Protein AF-D3YXE4-F1 (afdb_monomer_lite)

Secondary structure (DSSP, 8-state):
--GGGTS-HHHHHHHHHHT-STT---HHHHHHHTSGGGS-HHHHHHHHHHH-TT--SS--

pLDDT: mean 81.7, std 6.47, range [51.91, 88.75]

InterPro domains:
  IPR002048 EF-hand domain [PS50222] (39-60)
  IPR008080 Parvalbumin [PTHR11653] (1-60)
  IPR011992 EF-hand domain pair [SSF47473] (3-60)

Sequence (60 aa):
MSITDILSADDIAAALQECQDPDTFEPQKFFQTSGLSKMSASQLKDIFQFIDNDQSGYLD

Radius of gyration: 11.76 Å; chains: 1; bounding box: 24×17×28 Å

Organism: Mus musculus (NCBI:txid10090)

Foldseek 3Di:
DDPCVVWPPVLQVQLCVQCVDPPRDDPVVSCVSRVVVVDDPVSVVVVVCVVPPVSPVDDD

Structure (mmCIF, N/CA/C/O backbone):
data_AF-D3YXE4-F1
#
_entry.id   AF-D3YXE4-F1
#
loop_
_atom_site.group_PDB
_atom_site.id
_atom_site.type_symbol
_atom_site.label_atom_id
_atom_site.label_alt_id
_atom_site.label_comp_id
_atom_site.label_asym_id
_atom_site.label_entity_id
_atom_site.label_seq_id
_atom_site.pdbx_PDB_ins_code
_atom_site.Cartn_x
_atom_site.Cartn_y
_atom_site.Cartn_z
_atom_site.occupancy
_atom_site.B_iso_or_equiv
_atom_site.auth_seq_id
_atom_site.auth_comp_id
_atom_site.auth_asym_id
_atom_site.auth_atom_id
_atom_site.pdbx_PDB_model_num
ATOM 1 N N . MET A 1 1 ? -7.961 -8.330 11.255 1.00 51.91 1 MET A N 1
ATOM 2 C CA . MET A 1 1 ? -8.595 -7.668 10.102 1.00 51.91 1 MET A CA 1
ATOM 3 C C . MET A 1 1 ? -7.682 -7.931 8.937 1.00 51.91 1 MET A C 1
ATOM 5 O O . MET A 1 1 ? -6.482 -7.719 9.081 1.00 51.91 1 MET A O 1
ATOM 9 N N . SER A 1 2 ? -8.208 -8.506 7.869 1.00 64.69 2 SER A N 1
ATOM 10 C CA . SER A 1 2 ? -7.410 -8.732 6.672 1.00 64.69 2 SER A CA 1
ATOM 11 C C . SER A 1 2 ? -7.370 -7.441 5.869 1.00 64.69 2 SER A C 1
ATOM 13 O O . SER A 1 2 ? -8.336 -6.683 5.858 1.00 64.69 2 SER A O 1
ATOM 15 N N . ILE A 1 3 ? -6.275 -7.202 5.150 1.00 68.00 3 ILE A N 1
ATOM 16 C CA . ILE A 1 3 ? -6.173 -6.080 4.203 1.00 68.00 3 ILE A CA 1
ATOM 17 C C . ILE A 1 3 ? -7.344 -6.087 3.201 1.00 68.00 3 ILE A C 1
ATOM 19 O O . ILE A 1 3 ? -7.813 -5.030 2.799 1.00 68.00 3 ILE A O 1
ATOM 23 N N . THR A 1 4 ? -7.875 -7.272 2.883 1.00 70.38 4 THR A N 1
ATOM 24 C CA . THR A 1 4 ? -9.031 -7.497 2.001 1.00 70.38 4 THR A CA 1
ATOM 25 C C . THR A 1 4 ? -10.382 -7.088 2.593 1.00 70.38 4 THR A C 1
ATOM 27 O O . THR A 1 4 ? -11.362 -7.025 1.860 1.00 70.38 4 THR A O 1
ATOM 30 N N . ASP A 1 5 ? -10.466 -6.838 3.905 1.00 71.31 5 ASP A N 1
ATOM 31 C CA . ASP A 1 5 ? -11.670 -6.265 4.531 1.00 71.31 5 ASP A CA 1
ATOM 32 C C . ASP A 1 5 ? -11.757 -4.751 4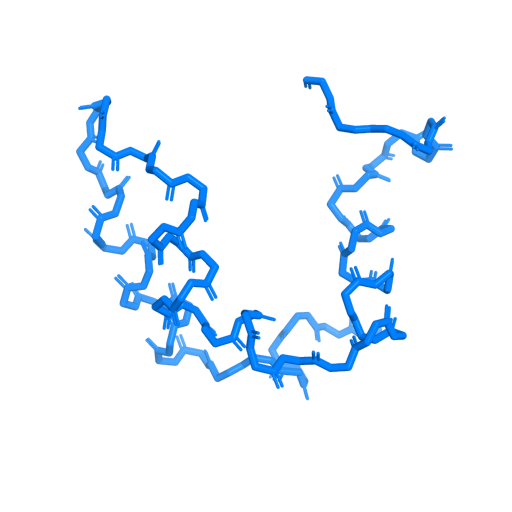.281 1.00 71.31 5 ASP A C 1
ATOM 34 O O . ASP A 1 5 ? -12.811 -4.141 4.461 1.00 71.31 5 ASP A O 1
ATOM 38 N N . ILE A 1 6 ? -10.628 -4.139 3.906 1.00 71.38 6 ILE A N 1
ATOM 39 C CA . ILE A 1 6 ? -10.471 -2.691 3.793 1.00 71.38 6 ILE A CA 1
ATOM 40 C C . ILE A 1 6 ? -10.216 -2.278 2.336 1.00 71.38 6 ILE A C 1
ATOM 42 O O . ILE A 1 6 ? -10.760 -1.275 1.880 1.00 71.38 6 ILE A O 1
ATOM 46 N N . LEU A 1 7 ? -9.413 -3.050 1.602 1.00 74.75 7 LEU A N 1
ATOM 47 C CA . LEU A 1 7 ? -9.074 -2.847 0.195 1.00 74.75 7 LEU A CA 1
ATOM 48 C C . LEU A 1 7 ? -9.733 -3.935 -0.658 1.00 74.75 7 LEU A C 1
ATOM 50 O O . LEU A 1 7 ? -9.750 -5.107 -0.274 1.00 74.75 7 LEU A O 1
ATOM 54 N N . SER A 1 8 ? -10.235 -3.568 -1.837 1.00 83.31 8 SER A N 1
ATOM 55 C CA . SER A 1 8 ? -10.781 -4.543 -2.783 1.00 83.31 8 SER A CA 1
ATOM 56 C C . SER A 1 8 ? -9.667 -5.459 -3.283 1.00 83.31 8 SER A C 1
ATOM 58 O O . SER A 1 8 ? -8.583 -4.993 -3.636 1.00 83.31 8 SER A O 1
ATOM 60 N N . ALA A 1 9 ? -9.941 -6.760 -3.388 1.00 83.56 9 ALA A N 1
ATOM 61 C CA . ALA A 1 9 ? -8.985 -7.708 -3.962 1.00 83.56 9 ALA A CA 1
ATOM 62 C C . ALA A 1 9 ? -8.564 -7.316 -5.393 1.00 83.56 9 ALA A C 1
ATOM 64 O O . ALA A 1 9 ? -7.400 -7.483 -5.749 1.00 83.56 9 ALA A O 1
ATOM 65 N N . ASP A 1 10 ? -9.484 -6.737 -6.171 1.00 86.19 10 ASP A N 1
ATOM 66 C CA . ASP A 1 10 ? -9.219 -6.247 -7.527 1.00 86.19 10 ASP A CA 1
ATOM 67 C C . ASP A 1 10 ? -8.242 -5.060 -7.542 1.00 86.19 10 ASP A C 1
ATOM 69 O O . ASP A 1 10 ? -7.310 -5.045 -8.343 1.00 86.19 10 ASP A O 1
ATOM 73 N N . ASP A 1 11 ? -8.403 -4.099 -6.626 1.00 85.94 11 ASP A N 1
ATOM 74 C CA . ASP A 1 11 ? -7.523 -2.926 -6.518 1.00 85.94 11 ASP A CA 1
ATOM 75 C C .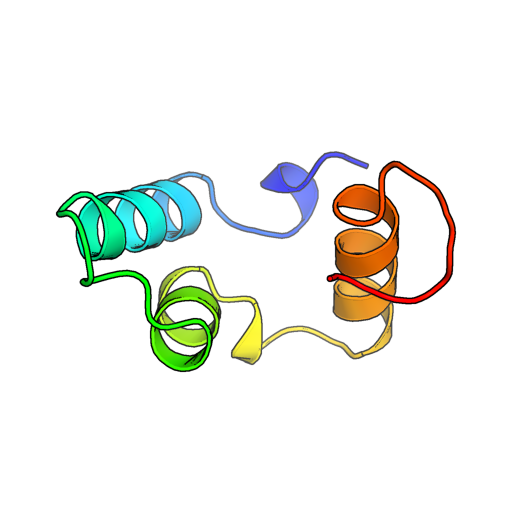 ASP A 1 11 ? -6.108 -3.338 -6.077 1.00 85.94 11 ASP A C 1
ATOM 77 O O . ASP A 1 11 ? -5.108 -2.842 -6.600 1.00 85.94 11 ASP A O 1
ATOM 81 N N . ILE A 1 12 ? -6.007 -4.302 -5.151 1.00 84.31 12 ILE A N 1
ATOM 82 C CA . ILE A 1 12 ? -4.724 -4.891 -4.739 1.00 84.31 12 ILE A CA 1
ATOM 83 C C . ILE A 1 12 ? -4.065 -5.604 -5.924 1.00 84.31 12 ILE A C 1
ATOM 85 O O . ILE A 1 12 ? -2.874 -5.416 -6.160 1.00 84.31 12 ILE A O 1
ATOM 89 N N . ALA A 1 13 ? -4.818 -6.415 -6.673 1.00 88.19 13 ALA A N 1
ATOM 90 C CA . ALA A 1 13 ? -4.292 -7.136 -7.829 1.00 88.19 13 ALA A CA 1
ATOM 91 C C . ALA A 1 13 ? -3.803 -6.174 -8.920 1.00 88.19 13 ALA A C 1
ATOM 93 O O . ALA A 1 13 ? -2.720 -6.377 -9.464 1.00 88.19 13 ALA A O 1
ATOM 94 N N . ALA A 1 14 ? -4.550 -5.100 -9.189 1.00 88.69 14 ALA A N 1
ATOM 95 C CA . ALA A 1 14 ? -4.144 -4.059 -10.127 1.00 88.69 14 ALA A CA 1
ATOM 96 C C . ALA A 1 14 ? -2.855 -3.361 -9.672 1.00 88.69 14 ALA A C 1
ATOM 98 O O . ALA A 1 14 ? -1.925 -3.227 -10.464 1.00 88.69 14 ALA A O 1
ATOM 99 N N . ALA A 1 15 ? -2.765 -2.985 -8.393 1.00 87.31 15 ALA A N 1
ATOM 100 C CA . ALA A 1 15 ? -1.577 -2.342 -7.841 1.00 87.31 15 ALA A CA 1
ATOM 101 C C . ALA A 1 15 ? -0.348 -3.266 -7.886 1.00 87.31 15 ALA A C 1
ATOM 103 O O . ALA A 1 15 ? 0.727 -2.823 -8.275 1.00 87.31 15 ALA A O 1
ATOM 104 N N . LEU A 1 16 ? -0.516 -4.553 -7.552 1.00 85.12 16 LEU A N 1
ATOM 105 C CA . LEU A 1 16 ? 0.539 -5.570 -7.644 1.00 85.12 16 LEU A CA 1
ATOM 106 C C . LEU A 1 16 ? 0.994 -5.814 -9.083 1.00 85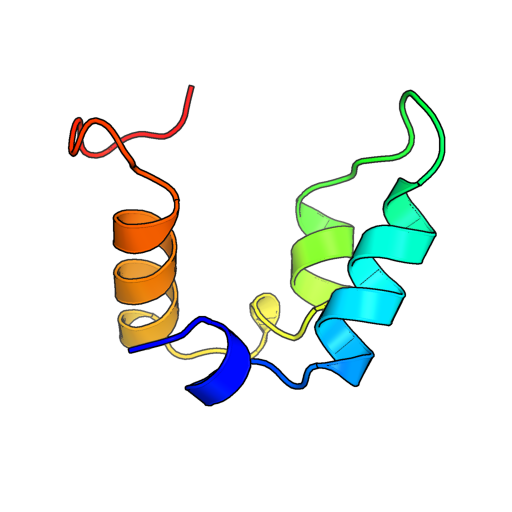.12 16 LEU A C 1
ATOM 108 O O . LEU A 1 16 ? 2.177 -6.039 -9.322 1.00 85.12 16 LEU A O 1
ATOM 112 N N . GLN A 1 17 ? 0.063 -5.781 -10.035 1.00 88.75 17 GLN A N 1
ATOM 113 C CA . GLN A 1 17 ? 0.376 -5.961 -11.445 1.00 88.75 17 GLN A CA 1
ATOM 114 C C . GLN A 1 17 ? 1.106 -4.747 -12.028 1.00 88.75 17 GLN A C 1
ATOM 116 O O . GLN A 1 17 ? 1.990 -4.904 -12.864 1.00 88.75 17 GLN A O 1
ATOM 121 N N . GLU A 1 18 ? 0.782 -3.544 -11.557 1.00 85.06 18 GLU A N 1
ATOM 122 C CA . GLU A 1 18 ? 1.444 -2.305 -11.969 1.00 85.06 18 GLU A CA 1
ATOM 123 C C . GLU A 1 18 ? 2.890 -2.208 -11.454 1.00 85.06 18 GLU A C 1
ATOM 125 O O . GLU A 1 18 ? 3.732 -1.606 -12.114 1.00 85.06 18 GLU A O 1
ATOM 130 N N . CYS A 1 19 ? 3.195 -2.847 -10.320 1.00 84.81 19 CYS A N 1
ATOM 131 C CA . CYS A 1 19 ? 4.547 -2.949 -9.768 1.00 84.81 19 CYS A CA 1
ATOM 132 C C . CYS A 1 19 ? 5.190 -4.338 -9.942 1.00 84.81 19 CYS A C 1
ATOM 134 O O . CYS A 1 19 ? 6.069 -4.715 -9.164 1.00 84.81 19 CYS A O 1
ATOM 136 N N . GLN A 1 20 ? 4.722 -5.132 -10.912 1.00 84.56 20 GLN A N 1
ATOM 137 C CA . GLN A 1 20 ? 5.211 -6.496 -11.137 1.00 84.56 20 GLN A CA 1
ATOM 138 C C . GLN A 1 20 ? 6.660 -6.522 -11.646 1.00 84.56 20 GLN A C 1
ATOM 140 O O . GLN A 1 20 ? 7.401 -7.468 -11.367 1.00 84.56 20 GLN A O 1
ATOM 145 N N . ASP A 1 21 ? 7.057 -5.500 -12.400 1.00 87.69 21 ASP A N 1
ATOM 146 C CA . ASP A 1 21 ? 8.385 -5.405 -12.990 1.00 87.69 21 ASP A CA 1
ATOM 147 C C . ASP A 1 21 ? 9.417 -4.862 -11.981 1.00 87.69 21 ASP A C 1
ATOM 149 O O . ASP A 1 21 ? 9.104 -3.986 -11.163 1.00 87.69 21 ASP A O 1
ATOM 153 N N . PRO A 1 22 ? 10.678 -5.325 -12.039 1.00 79.69 22 PRO A N 1
ATOM 154 C CA . PRO A 1 22 ? 11.749 -4.767 -11.218 1.00 79.69 22 PRO A CA 1
ATOM 155 C C . PRO A 1 22 ? 11.895 -3.256 -11.476 1.00 79.69 22 PRO A C 1
ATOM 157 O O . PRO A 1 22 ? 11.766 -2.804 -12.611 1.00 79.69 22 PRO A O 1
ATOM 160 N N . ASP A 1 23 ? 12.124 -2.481 -10.411 1.00 80.06 23 ASP A N 1
ATOM 161 C CA . ASP A 1 23 ? 12.211 -1.005 -10.408 1.00 80.06 23 ASP A CA 1
ATOM 162 C C . ASP A 1 23 ? 10.918 -0.235 -10.757 1.00 80.06 23 ASP A C 1
ATOM 164 O O . ASP A 1 23 ? 10.937 0.993 -10.835 1.00 80.06 23 ASP A O 1
ATOM 168 N N . THR A 1 24 ? 9.772 -0.909 -10.911 1.00 82.56 24 THR A N 1
ATOM 169 C CA . THR A 1 24 ? 8.481 -0.233 -11.180 1.00 82.56 24 THR A CA 1
ATOM 170 C C . THR A 1 24 ? 7.644 0.040 -9.934 1.00 82.56 24 THR A C 1
ATOM 172 O O . THR A 1 24 ? 6.626 0.731 -10.004 1.00 82.56 24 THR A O 1
ATOM 175 N N . PHE A 1 25 ? 8.071 -0.465 -8.773 1.00 84.69 25 PHE A N 1
ATOM 176 C CA . PHE A 1 25 ? 7.380 -0.223 -7.513 1.00 84.69 25 PHE A CA 1
ATOM 177 C C . PHE A 1 25 ? 7.514 1.242 -7.082 1.00 84.69 25 PHE A C 1
ATOM 179 O O . PHE A 1 25 ? 8.511 1.663 -6.497 1.00 84.69 25 PHE A O 1
ATOM 186 N N . GLU A 1 26 ? 6.467 2.019 -7.346 1.00 85.88 26 GLU A N 1
ATOM 187 C CA . GLU A 1 26 ? 6.308 3.379 -6.846 1.00 85.88 26 GLU A CA 1
ATOM 188 C C . GLU A 1 26 ? 5.277 3.394 -5.705 1.00 85.88 26 GLU A C 1
ATOM 190 O O . GLU A 1 26 ? 4.086 3.194 -5.964 1.00 85.88 26 GLU A O 1
ATOM 195 N N . PRO A 1 27 ? 5.672 3.712 -4.456 1.00 80.50 27 PRO A N 1
ATOM 196 C CA . PRO A 1 27 ? 4.755 3.733 -3.317 1.00 80.50 27 PRO A CA 1
ATOM 197 C C . PRO A 1 27 ? 3.542 4.641 -3.546 1.00 80.50 27 PRO A C 1
ATOM 199 O O . PRO A 1 27 ? 2.414 4.259 -3.254 1.00 80.50 27 PRO A O 1
ATOM 202 N N . GLN A 1 28 ? 3.743 5.832 -4.126 1.00 82.94 28 GLN A N 1
ATOM 203 C CA . GLN A 1 28 ? 2.642 6.761 -4.411 1.00 82.94 28 GLN A CA 1
ATOM 204 C C . GLN A 1 28 ? 1.605 6.175 -5.373 1.00 82.94 28 GLN A C 1
ATOM 206 O O . GLN A 1 28 ? 0.407 6.288 -5.104 1.00 82.94 28 GLN A O 1
ATOM 211 N N . LYS A 1 29 ? 2.050 5.551 -6.472 1.00 86.19 29 LYS A N 1
ATOM 212 C CA . LYS A 1 29 ? 1.147 4.911 -7.435 1.00 86.19 29 LYS A CA 1
ATOM 213 C C . LYS A 1 29 ? 0.476 3.702 -6.820 1.00 86.19 29 LYS A C 1
ATOM 215 O O . LYS A 1 29 ? -0.742 3.614 -6.875 1.00 86.19 29 LYS A O 1
ATOM 220 N N . PHE A 1 30 ? 1.235 2.850 -6.134 1.00 86.44 30 PHE A N 1
ATOM 221 C CA . PHE A 1 30 ? 0.683 1.692 -5.442 1.00 86.44 30 PHE A CA 1
ATOM 222 C C . PHE A 1 30 ? -0.430 2.105 -4.474 1.00 86.44 30 PHE A C 1
ATOM 224 O O . PHE A 1 30 ? -1.516 1.530 -4.503 1.00 86.44 30 PHE A O 1
ATOM 231 N N . PHE A 1 31 ? -0.223 3.152 -3.667 1.00 84.31 31 PHE A N 1
ATOM 232 C CA . PHE A 1 31 ? -1.254 3.666 -2.764 1.00 84.31 31 PHE A CA 1
ATOM 233 C C . PHE A 1 31 ? -2.455 4.285 -3.496 1.00 84.31 31 PHE A C 1
ATOM 235 O O . PHE A 1 31 ? -3.578 4.225 -2.991 1.00 84.31 31 PHE A O 1
ATOM 242 N N . GLN A 1 32 ? -2.265 4.876 -4.676 1.00 86.19 32 GLN A N 1
ATOM 243 C CA . GLN A 1 32 ? -3.380 5.336 -5.508 1.00 86.19 32 GLN A CA 1
ATOM 244 C C . GLN A 1 32 ? -4.184 4.176 -6.094 1.00 86.19 32 GLN A C 1
ATOM 246 O O . GLN A 1 32 ? -5.401 4.145 -5.902 1.00 86.19 32 GLN A O 1
ATOM 251 N N . THR A 1 33 ? -3.512 3.234 -6.756 1.00 86.50 33 THR A N 1
ATOM 252 C CA . THR A 1 33 ? -4.123 2.111 -7.476 1.00 86.50 33 THR A CA 1
ATOM 253 C C . THR A 1 33 ? -4.790 1.129 -6.523 1.00 86.50 33 THR A C 1
ATOM 255 O O . THR A 1 33 ? -5.928 0.744 -6.755 1.00 86.50 33 THR A O 1
ATOM 258 N N . SER A 1 34 ? -4.151 0.812 -5.391 1.00 84.50 34 SER A N 1
ATOM 259 C CA . SER A 1 34 ? -4.741 -0.051 -4.353 1.00 84.50 34 SER A CA 1
ATOM 260 C C . SER A 1 34 ? -5.933 0.584 -3.631 1.00 84.50 34 SER A C 1
ATOM 262 O O . SER A 1 34 ? -6.663 -0.112 -2.937 1.00 84.50 34 SER A O 1
ATOM 264 N N . GLY A 1 35 ? -6.132 1.902 -3.748 1.00 82.19 35 GLY A N 1
ATOM 265 C CA . GLY A 1 35 ? -7.177 2.634 -3.028 1.00 82.19 35 GLY A CA 1
ATOM 266 C C . GLY A 1 35 ? -6.784 3.095 -1.619 1.00 82.19 35 GLY A C 1
ATOM 267 O O . GLY A 1 35 ? -7.545 3.843 -1.002 1.00 82.19 35 GLY A O 1
ATOM 268 N N . LEU A 1 36 ? -5.579 2.757 -1.140 1.00 81.12 36 LEU A N 1
ATOM 269 C CA . LEU A 1 36 ? -5.030 3.202 0.152 1.00 81.12 36 LEU A CA 1
ATOM 270 C C . LEU A 1 36 ? -5.044 4.733 0.304 1.00 81.12 36 LEU A C 1
ATOM 272 O O . LEU A 1 36 ? -5.365 5.260 1.364 1.00 81.12 36 LEU A O 1
ATOM 276 N N . SER A 1 37 ? -4.784 5.467 -0.776 1.00 80.88 37 SER A N 1
ATOM 277 C CA . SER A 1 37 ? -4.792 6.938 -0.803 1.00 80.88 37 SER A CA 1
ATOM 278 C C . SER A 1 37 ? -6.140 7.577 -0.445 1.00 80.88 37 SER A C 1
ATOM 280 O O . SER A 1 37 ? -6.177 8.737 -0.036 1.00 80.88 37 SER A O 1
ATOM 282 N N . LYS A 1 38 ? -7.249 6.845 -0.603 1.00 80.69 38 LYS A N 1
ATOM 283 C CA . LYS A 1 38 ? -8.611 7.322 -0.310 1.00 80.69 38 LYS A CA 1
ATOM 284 C C . LYS A 1 38 ? -9.081 6.920 1.089 1.00 80.69 38 LYS A C 1
ATOM 286 O O . LYS A 1 38 ? -10.218 7.212 1.457 1.00 80.69 38 LYS A O 1
ATOM 291 N N . MET A 1 39 ? -8.236 6.231 1.851 1.00 81.25 39 MET A N 1
ATOM 292 C CA . MET A 1 39 ? -8.587 5.704 3.161 1.00 81.25 39 MET A CA 1
ATOM 293 C C . MET A 1 39 ? -8.488 6.732 4.277 1.00 81.25 39 MET A C 1
ATOM 295 O O . MET A 1 39 ? -7.805 7.753 4.190 1.00 81.25 39 MET A O 1
ATOM 299 N N . SER A 1 40 ? -9.159 6.405 5.377 1.00 84.50 40 SER A N 1
ATOM 300 C CA . SER A 1 40 ? -9.063 7.166 6.617 1.00 84.50 40 SER A CA 1
ATOM 301 C C . SER A 1 40 ? -7.700 6.953 7.278 1.00 84.50 40 SER A C 1
ATOM 303 O O . SER A 1 40 ? -7.130 5.864 7.213 1.00 84.50 40 SER A O 1
ATOM 305 N N . ALA A 1 41 ? -7.216 7.956 8.014 1.00 84.69 41 ALA A N 1
ATOM 306 C CA . ALA A 1 41 ? -5.957 7.857 8.759 1.00 84.69 41 ALA A CA 1
ATOM 307 C C . ALA A 1 41 ? -5.918 6.669 9.745 1.00 84.69 41 ALA A C 1
ATOM 309 O O . ALA A 1 41 ? -4.857 6.100 9.980 1.00 84.69 41 ALA A O 1
ATOM 310 N N . SER A 1 42 ? -7.068 6.272 10.303 1.00 85.75 42 SER A N 1
ATOM 311 C CA . SER A 1 42 ? -7.195 5.080 11.151 1.00 85.75 42 SER A CA 1
ATOM 312 C C . SER A 1 42 ? -6.916 3.786 10.384 1.00 85.75 42 SER A C 1
ATOM 314 O O . SER A 1 42 ? -6.078 3.003 10.809 1.00 85.75 42 SER A O 1
ATOM 316 N N . GLN A 1 43 ? -7.548 3.603 9.222 1.00 83.75 43 GLN A N 1
ATOM 317 C CA . GLN A 1 43 ? -7.357 2.425 8.369 1.00 83.75 43 GLN A CA 1
ATOM 318 C C . GLN A 1 43 ? -5.915 2.326 7.863 1.00 83.75 43 GLN A C 1
ATOM 320 O O . GLN A 1 43 ? -5.326 1.251 7.879 1.00 83.75 43 GLN A O 1
ATOM 325 N N . LEU A 1 44 ? -5.321 3.459 7.475 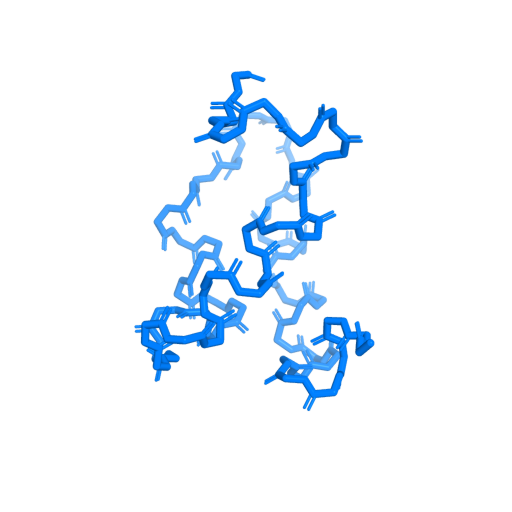1.00 83.00 44 LEU A N 1
ATOM 326 C CA . LEU A 1 44 ? -3.911 3.515 7.088 1.00 83.00 44 LEU A CA 1
ATOM 327 C C . LEU A 1 44 ? -2.987 3.088 8.229 1.00 83.00 44 LEU A C 1
ATOM 329 O O . LEU A 1 44 ? -1.999 2.408 7.982 1.00 83.00 44 LEU A O 1
ATOM 333 N N . LYS A 1 45 ? -3.313 3.453 9.471 1.00 84.44 45 LYS A N 1
ATOM 334 C CA . LYS A 1 45 ? -2.537 3.058 10.648 1.00 84.44 45 LYS A CA 1
ATOM 335 C C . LYS A 1 45 ? -2.657 1.564 10.951 1.00 84.44 45 LYS A C 1
ATOM 337 O O . LYS A 1 45 ? -1.650 0.948 11.285 1.00 84.44 45 LYS A O 1
ATOM 342 N N . ASP A 1 46 ? -3.847 0.988 10.801 1.00 83.81 46 ASP A N 1
ATOM 343 C CA . ASP A 1 46 ? -4.060 -0.455 10.970 1.00 83.81 46 ASP A CA 1
ATOM 344 C C . ASP A 1 46 ? -3.290 -1.252 9.906 1.00 83.81 46 ASP A C 1
ATOM 346 O O . ASP A 1 46 ? -2.645 -2.252 10.214 1.00 83.81 46 ASP A O 1
ATOM 350 N N . ILE A 1 47 ? -3.303 -0.777 8.657 1.00 81.50 47 ILE A N 1
ATOM 351 C CA . ILE A 1 47 ? -2.549 -1.385 7.554 1.00 81.50 47 ILE A CA 1
ATOM 352 C C . ILE A 1 47 ? -1.046 -1.217 7.767 1.00 81.50 47 ILE A C 1
ATOM 354 O O . ILE A 1 47 ? -0.297 -2.169 7.585 1.00 81.50 47 ILE A O 1
ATOM 358 N N . PHE A 1 48 ? -0.603 -0.042 8.212 1.00 83.19 48 PHE A N 1
ATOM 359 C CA . PHE A 1 48 ? 0.791 0.192 8.570 1.00 83.19 48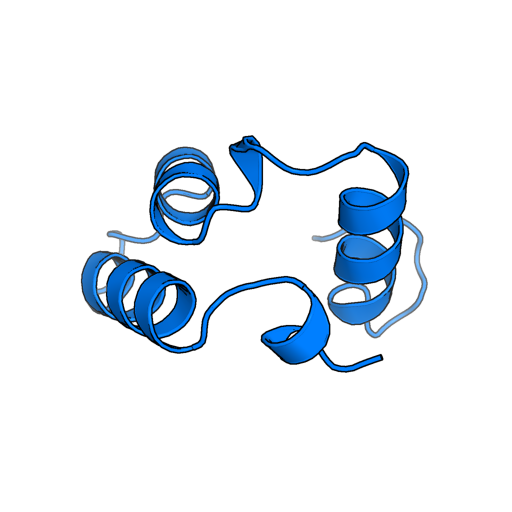 PHE A CA 1
ATOM 360 C C . PHE A 1 48 ? 1.256 -0.785 9.652 1.00 83.19 48 PHE A C 1
ATOM 362 O O . PHE A 1 48 ? 2.276 -1.429 9.463 1.00 83.19 48 PHE A O 1
ATOM 369 N N . GLN A 1 49 ? 0.477 -0.979 10.722 1.00 83.94 49 GLN A N 1
ATOM 370 C CA . GLN A 1 49 ? 0.773 -1.975 11.762 1.00 83.94 49 GLN A CA 1
ATOM 371 C C . GLN A 1 49 ? 0.773 -3.416 11.247 1.00 83.94 49 GLN A C 1
ATOM 373 O O . GLN A 1 49 ? 1.427 -4.272 11.831 1.00 83.94 49 GLN A O 1
ATOM 378 N N . PHE A 1 50 ? 0.013 -3.704 10.192 1.00 81.31 50 PHE A N 1
ATOM 379 C CA . PHE A 1 50 ? 0.005 -5.022 9.570 1.00 81.31 50 PHE A CA 1
ATOM 380 C C . PHE A 1 50 ? 1.258 -5.268 8.716 1.00 81.31 50 PHE A C 1
ATOM 382 O O . PHE A 1 50 ? 1.747 -6.393 8.661 1.00 81.31 50 PHE A O 1
ATOM 389 N N . ILE A 1 51 ? 1.764 -4.230 8.042 1.00 80.88 51 ILE A N 1
ATOM 390 C CA . ILE A 1 51 ? 2.989 -4.294 7.229 1.00 80.88 51 ILE A CA 1
ATOM 391 C C . ILE A 1 51 ? 4.236 -4.246 8.131 1.00 80.88 51 ILE A C 1
ATOM 393 O O . ILE A 1 51 ? 5.223 -4.922 7.846 1.00 80.88 51 ILE A O 1
ATOM 397 N N . ASP A 1 52 ? 4.171 -3.487 9.227 1.00 85.44 52 ASP A N 1
ATOM 398 C CA . ASP A 1 52 ? 5.174 -3.376 10.292 1.00 85.44 52 ASP A CA 1
ATOM 399 C C . ASP A 1 52 ? 5.233 -4.677 11.113 1.00 85.44 52 ASP A C 1
ATOM 401 O O . ASP A 1 52 ? 4.723 -4.789 12.231 1.00 85.44 52 ASP A O 1
ATOM 405 N N . ASN A 1 53 ? 5.817 -5.711 10.507 1.00 79.44 53 ASN A N 1
ATOM 406 C CA . ASN A 1 53 ? 5.893 -7.049 11.085 1.00 79.44 53 ASN A CA 1
ATOM 407 C C . ASN A 1 53 ? 6.802 -7.109 12.327 1.00 79.44 53 ASN A C 1
ATOM 409 O O . ASN A 1 53 ? 6.655 -8.024 13.139 1.00 79.44 53 ASN A O 1
ATOM 413 N N . ASP A 1 54 ? 7.735 -6.165 12.487 1.00 87.12 54 ASP A N 1
ATOM 414 C CA . ASP A 1 54 ? 8.595 -6.062 13.670 1.00 87.12 54 ASP A CA 1
ATOM 415 C C . ASP A 1 54 ? 8.046 -5.110 14.746 1.00 87.12 54 ASP A C 1
ATOM 417 O O . ASP A 1 54 ? 8.616 -5.029 15.838 1.00 87.12 54 ASP A O 1
ATOM 421 N N . GLN A 1 55 ? 6.900 -4.468 14.488 1.00 82.00 55 GLN A N 1
ATOM 422 C CA . GLN A 1 55 ? 6.243 -3.511 15.382 1.00 82.00 55 GLN A CA 1
ATOM 423 C C . GLN A 1 55 ? 7.191 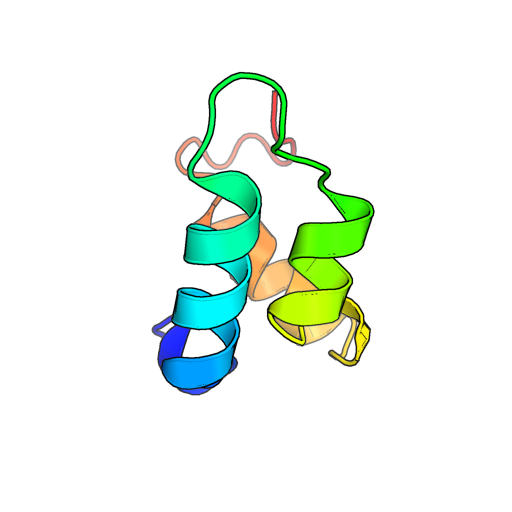-2.398 15.841 1.00 82.00 55 GLN A C 1
ATOM 425 O O . GLN A 1 55 ? 7.072 -1.870 16.956 1.00 82.00 55 GLN A O 1
ATOM 430 N N . SER A 1 56 ? 8.157 -2.061 14.991 1.00 85.19 56 SER A N 1
ATOM 431 C CA . SER A 1 56 ? 9.181 -1.060 15.268 1.00 85.19 56 SER A CA 1
ATOM 432 C C . SER A 1 56 ? 8.602 0.356 15.256 1.00 85.19 56 SER A C 1
ATOM 434 O O . SER A 1 56 ? 9.174 1.275 15.853 1.00 85.19 56 SER A O 1
ATOM 436 N N . GLY A 1 57 ? 7.429 0.532 14.637 1.00 82.44 57 GLY A N 1
ATOM 437 C CA . GLY A 1 57 ? 6.782 1.820 14.435 1.00 82.44 57 GLY A CA 1
ATOM 438 C C . GLY A 1 57 ? 7.309 2.574 13.214 1.00 82.44 57 GLY A C 1
ATOM 439 O O . GLY A 1 57 ? 6.971 3.749 13.049 1.00 82.44 57 GLY A O 1
ATOM 440 N N . TYR A 1 58 ? 8.120 1.929 12.372 1.00 80.81 58 TYR A N 1
ATOM 441 C CA . TYR A 1 58 ? 8.631 2.445 11.101 1.00 80.81 58 TYR A CA 1
ATOM 442 C C . TYR A 1 58 ? 8.752 1.303 10.074 1.00 80.81 58 TYR A C 1
ATOM 444 O O . TYR A 1 58 ? 8.823 0.139 10.433 1.00 80.81 58 TYR A O 1
ATOM 452 N N . LEU A 1 59 ? 8.721 1.634 8.783 1.00 77.81 59 LEU A N 1
ATOM 453 C CA . LEU A 1 59 ? 9.010 0.689 7.700 1.00 77.81 59 LEU A CA 1
ATOM 454 C C . LEU A 1 59 ? 10.342 1.117 7.088 1.00 77.81 59 LEU A C 1
ATOM 456 O O . LEU A 1 59 ? 10.441 2.265 6.647 1.00 77.81 59 LEU A O 1
ATOM 460 N N . ASP A 1 60 ? 11.330 0.225 7.107 1.00 68.38 60 ASP A N 1
ATOM 461 C CA . ASP A 1 60 ? 12.670 0.407 6.526 1.00 68.38 60 ASP A CA 1
ATOM 462 C C . ASP A 1 60 ? 12.923 -0.647 5.435 1.00 68.38 60 ASP A C 1
ATOM 464 O O . ASP A 1 60 ? 12.458 -1.801 5.611 1.00 68.38 60 ASP A O 1
#